Protein AF-A0A3N8R2Y8-F1 (afdb_monomer)

pLDDT: mean 91.25, std 4.77, range [71.31, 97.19]

Sequence (61 aa):
MPKGRITVTFDYDIHPEHYDGCDTPQEMVAMDAAGYDQQPDMLLEAIASSSYTVTGTVVEE

Solvent-accessible surface area (backbone atoms only — not comparable to full-atom values): 3950 Å² total; per-residue (Å²): 130,88,44,75,47,75,50,78,47,74,59,68,87,84,62,71,93,77,40,91,93,48,92,46,72,69,49,44,54,50,49,51,58,57,38,38,80,77,44,44,67,61,51,47,62,72,46,63,88,37,55,69,49,79,49,76,46,80,45,82,135

Structure (mmCIF, N/CA/C/O backbone):
data_AF-A0A3N8R2Y8-F1
#
_entry.id   AF-A0A3N8R2Y8-F1
#
loop_
_atom_site.group_PDB
_atom_site.id
_atom_site.type_symbol
_atom_site.label_atom_id
_atom_site.label_alt_id
_atom_site.label_comp_id
_atom_site.label_asym_id
_atom_site.label_entity_id
_atom_site.label_seq_id
_atom_site.pdbx_PDB_ins_code
_atom_site.Cartn_x
_atom_site.Cartn_y
_atom_site.Cartn_z
_atom_site.occupancy
_atom_site.B_iso_or_equiv
_atom_site.auth_seq_id
_atom_site.auth_comp_id
_atom_site.auth_asym_id
_atom_site.auth_atom_id
_atom_site.pdbx_PDB_model_num
ATOM 1 N N . MET A 1 1 ? -25.794 -5.084 13.620 1.00 79.31 1 MET A N 1
ATOM 2 C CA . MET A 1 1 ? -24.470 -5.514 14.134 1.00 79.31 1 MET A CA 1
ATOM 3 C C . MET A 1 1 ? -23.502 -4.364 13.896 1.00 79.31 1 MET A C 1
ATOM 5 O O . MET A 1 1 ? -23.642 -3.759 12.838 1.00 79.31 1 MET A O 1
ATOM 9 N N . PRO A 1 2 ? -22.590 -4.024 14.827 1.00 84.00 2 PRO A N 1
ATOM 10 C CA . PRO A 1 2 ? -21.633 -2.937 14.607 1.00 84.00 2 PRO A CA 1
ATOM 11 C C . PRO A 1 2 ? -20.738 -3.256 13.403 1.00 84.00 2 PRO A C 1
ATOM 13 O O . PRO A 1 2 ? -20.340 -4.408 13.217 1.00 84.00 2 PRO A O 1
ATOM 16 N N . LYS A 1 3 ? -20.447 -2.249 12.575 1.00 92.94 3 LYS A N 1
ATOM 17 C CA . LYS A 1 3 ? -19.523 -2.374 11.441 1.00 92.94 3 LYS A CA 1
ATOM 18 C C . LYS A 1 3 ? -18.145 -1.878 11.872 1.00 92.94 3 LYS A C 1
ATOM 20 O O . LYS A 1 3 ? -18.033 -0.967 12.685 1.00 92.94 3 LYS A O 1
ATOM 25 N N . GLY A 1 4 ? -17.093 -2.485 11.339 1.00 94.75 4 GLY A N 1
ATOM 26 C CA . GLY A 1 4 ? -15.716 -2.034 11.528 1.00 94.75 4 GLY A CA 1
ATOM 27 C C . GLY A 1 4 ? -15.109 -1.630 10.193 1.00 94.75 4 GLY A C 1
ATOM 28 O O . GLY A 1 4 ? -15.457 -2.196 9.157 1.00 94.75 4 GLY A O 1
ATOM 29 N N . ARG A 1 5 ? -14.196 -0.664 10.215 1.00 96.38 5 ARG A N 1
ATOM 30 C CA . ARG A 1 5 ? -13.323 -0.324 9.092 1.00 96.38 5 ARG A CA 1
ATOM 31 C C . ARG A 1 5 ? -11.880 -0.473 9.546 1.00 96.38 5 ARG A C 1
ATOM 33 O O . ARG A 1 5 ? -11.526 0.025 10.609 1.00 96.38 5 ARG A O 1
ATOM 40 N N . ILE A 1 6 ? -11.062 -1.132 8.732 1.00 96.75 6 ILE A N 1
ATOM 41 C CA . ILE A 1 6 ? -9.611 -1.194 8.908 1.00 96.75 6 ILE A CA 1
ATOM 42 C C . ILE A 1 6 ? -8.975 -0.594 7.660 1.00 96.75 6 ILE A C 1
ATOM 44 O O . ILE A 1 6 ? -9.408 -0.893 6.548 1.00 96.75 6 ILE A O 1
ATOM 48 N N . THR A 1 7 ? -7.960 0.239 7.859 1.00 94.69 7 THR A N 1
ATOM 49 C CA . THR A 1 7 ? -7.085 0.730 6.796 1.00 94.69 7 THR A CA 1
ATOM 50 C C . THR A 1 7 ? -5.680 0.222 7.075 1.00 94.69 7 THR A C 1
ATOM 52 O O . THR A 1 7 ? -5.152 0.435 8.170 1.00 94.69 7 THR A O 1
ATOM 55 N N . VAL A 1 8 ? -5.089 -0.436 6.081 1.00 92.38 8 VAL A N 1
ATOM 56 C CA . VAL A 1 8 ? -3.680 -0.831 6.079 1.00 92.38 8 VAL A CA 1
ATOM 57 C C . VAL A 1 8 ? -2.968 0.031 5.047 1.00 92.38 8 VAL A C 1
ATOM 59 O O . VAL A 1 8 ? -3.385 0.073 3.892 1.00 92.38 8 VAL A O 1
ATOM 62 N N . THR A 1 9 ? -1.922 0.729 5.471 1.00 92.75 9 THR A N 1
ATOM 63 C CA . THR A 1 9 ? -1.075 1.549 4.601 1.00 92.75 9 THR A CA 1
ATOM 64 C C . THR A 1 9 ? 0.306 0.922 4.553 1.00 92.75 9 THR A C 1
ATOM 66 O O . THR A 1 9 ? 0.877 0.678 5.613 1.00 92.75 9 THR A O 1
ATOM 69 N N . PHE A 1 10 ? 0.830 0.684 3.353 1.00 92.19 10 PHE A N 1
ATOM 70 C CA . PHE A 1 10 ? 2.185 0.186 3.130 1.00 92.19 10 PHE A CA 1
ATOM 71 C C . PHE A 1 10 ? 3.059 1.317 2.592 1.00 92.19 10 PHE A C 1
ATOM 73 O O . PHE A 1 10 ? 2.678 1.975 1.626 1.00 92.19 10 PHE A O 1
ATOM 80 N N . ASP A 1 11 ? 4.230 1.496 3.194 1.00 91.75 11 ASP A N 1
ATOM 81 C CA . ASP A 1 11 ? 5.310 2.315 2.653 1.00 91.75 11 ASP A CA 1
ATOM 82 C C . ASP A 1 11 ? 6.350 1.350 2.078 1.00 91.75 11 ASP A C 1
ATOM 84 O O . ASP A 1 11 ? 7.029 0.653 2.837 1.00 91.75 11 ASP A O 1
ATOM 88 N N . TYR A 1 12 ? 6.423 1.258 0.751 1.00 93.25 12 TYR A N 1
ATOM 89 C CA . TYR A 1 12 ? 7.262 0.300 0.030 1.00 93.25 12 TYR A CA 1
ATOM 90 C C . TYR A 1 12 ? 8.175 1.004 -0.975 1.00 93.25 12 TYR A C 1
ATOM 92 O O . TYR A 1 12 ? 7.895 2.118 -1.422 1.00 93.25 12 TYR A O 1
ATOM 100 N N . ASP A 1 13 ? 9.274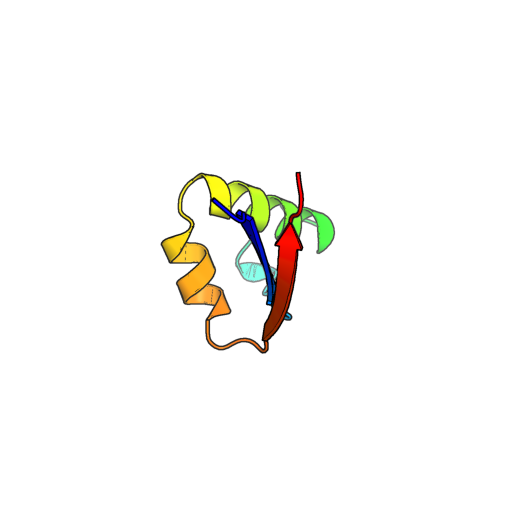 0.338 -1.324 1.00 92.75 13 ASP A N 1
ATOM 101 C CA . ASP A 1 13 ? 10.200 0.823 -2.338 1.00 92.75 13 ASP A CA 1
ATOM 102 C C . ASP A 1 13 ? 9.655 0.510 -3.735 1.00 92.75 13 ASP A C 1
ATOM 104 O O . ASP A 1 13 ? 9.304 -0.629 -4.052 1.00 92.75 13 ASP A O 1
ATOM 108 N N . ILE A 1 14 ? 9.594 1.531 -4.587 1.00 91.94 14 ILE A N 1
ATOM 109 C CA . ILE A 1 14 ? 9.237 1.370 -5.996 1.00 91.94 14 ILE A CA 1
ATOM 110 C C . ILE A 1 14 ? 10.516 1.070 -6.774 1.00 91.94 14 ILE A C 1
ATOM 112 O O . ILE A 1 14 ? 11.493 1.813 -6.681 1.00 91.94 14 ILE A O 1
ATOM 116 N N . HIS A 1 15 ? 10.469 0.005 -7.568 1.00 91.38 15 HIS A N 1
ATOM 117 C CA . HIS A 1 15 ? 11.538 -0.449 -8.456 1.00 91.38 15 HIS A CA 1
ATOM 118 C C . HIS A 1 15 ? 11.142 -0.167 -9.915 1.00 91.38 15 HIS A C 1
ATOM 120 O O . HIS A 1 15 ? 10.456 -1.002 -10.510 1.00 91.38 15 HIS A O 1
ATOM 126 N N . PRO A 1 16 ? 11.496 1.001 -10.496 1.00 93.81 16 PRO A N 1
ATOM 127 C CA . PRO A 1 16 ? 11.043 1.425 -11.826 1.00 93.81 16 PRO A CA 1
ATOM 128 C C . PRO A 1 16 ? 11.273 0.398 -12.937 1.00 93.81 16 PRO A C 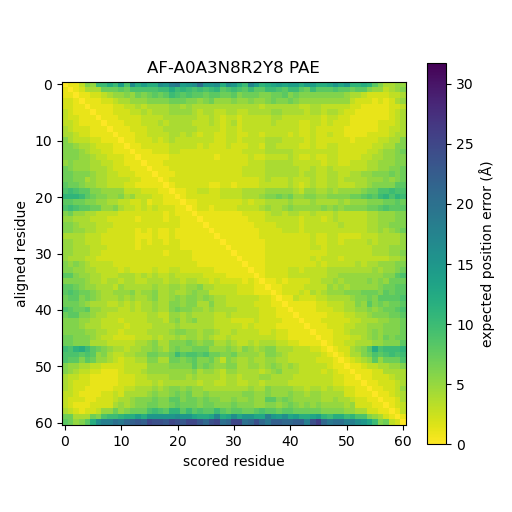1
ATOM 130 O O . PRO A 1 16 ? 10.492 0.320 -13.878 1.00 93.81 16 PRO A O 1
ATOM 133 N N . GLU A 1 17 ? 12.317 -0.419 -12.811 1.00 93.81 17 GLU A N 1
ATOM 134 C CA . GLU A 1 17 ? 12.667 -1.498 -13.733 1.00 93.81 17 GLU A CA 1
ATOM 135 C C . GLU A 1 17 ? 11.590 -2.587 -13.884 1.00 93.81 17 GLU A C 1
ATOM 137 O O . GLU A 1 17 ? 11.676 -3.393 -14.807 1.00 93.81 17 GLU A O 1
ATOM 142 N N . HIS A 1 18 ? 10.588 -2.627 -13.002 1.00 90.38 18 HIS A N 1
ATOM 143 C CA . HIS A 1 18 ? 9.484 -3.589 -13.051 1.00 90.38 18 HIS A CA 1
ATOM 144 C C . HIS A 1 18 ? 8.219 -3.048 -13.739 1.00 90.38 18 HIS A C 1
ATOM 146 O O . HIS A 1 18 ? 7.255 -3.796 -13.896 1.00 90.38 18 HIS A O 1
ATOM 152 N N . TYR A 1 19 ? 8.206 -1.777 -14.158 1.00 92.12 19 TYR A N 1
ATOM 153 C CA . TYR A 1 19 ? 7.007 -1.096 -14.654 1.00 92.12 19 TYR A CA 1
ATOM 154 C C . TYR A 1 19 ? 7.184 -0.633 -16.103 1.00 92.12 19 TYR A C 1
ATOM 156 O O . TYR A 1 19 ? 7.465 0.536 -16.381 1.00 92.12 19 TYR A O 1
ATOM 164 N N . ASP A 1 20 ? 6.997 -1.562 -17.042 1.00 93.38 20 ASP A N 1
ATOM 165 C CA . ASP A 1 20 ? 7.071 -1.270 -18.475 1.00 93.38 20 ASP A CA 1
ATOM 166 C C . ASP A 1 20 ? 6.017 -0.228 -18.888 1.00 93.38 20 ASP A C 1
ATOM 168 O O . ASP A 1 20 ? 4.809 -0.455 -18.793 1.00 93.38 20 ASP A O 1
ATOM 172 N N . GLY A 1 21 ? 6.484 0.911 -19.406 1.00 93.19 21 GLY A N 1
ATOM 173 C CA . GLY A 1 21 ? 5.622 1.983 -19.911 1.00 93.19 21 GLY A CA 1
ATOM 174 C C . GLY A 1 21 ? 5.132 2.983 -18.860 1.00 93.19 21 GLY A C 1
ATOM 175 O O . GLY A 1 21 ? 4.281 3.805 -19.191 1.00 93.19 21 GLY A O 1
ATOM 176 N N . CYS A 1 22 ? 5.661 2.938 -17.634 1.00 95.88 22 CYS A N 1
ATOM 177 C CA . CYS A 1 22 ? 5.451 3.975 -16.622 1.00 95.88 22 CYS A CA 1
ATOM 178 C C . CYS A 1 22 ? 6.664 4.914 -16.563 1.00 95.88 22 CYS A C 1
ATOM 180 O O . CYS A 1 22 ? 7.781 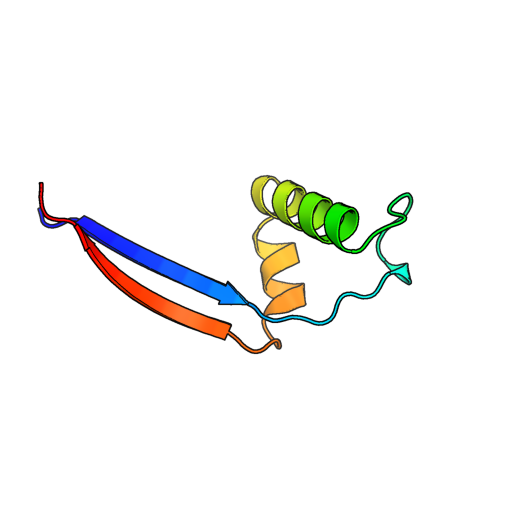4.469 -16.301 1.00 95.88 22 CYS A O 1
ATOM 182 N N . ASP A 1 23 ? 6.444 6.219 -16.729 1.00 95.62 23 ASP A N 1
ATOM 183 C CA . ASP A 1 23 ? 7.505 7.233 -16.689 1.00 95.62 23 ASP A CA 1
ATOM 184 C C . ASP A 1 23 ? 7.615 7.900 -15.307 1.00 95.62 23 ASP A C 1
ATOM 186 O O . ASP A 1 23 ? 8.632 8.518 -14.975 1.00 95.62 23 ASP A O 1
ATOM 190 N N . THR A 1 24 ? 6.568 7.792 -14.482 1.00 97.00 24 THR A N 1
ATOM 191 C CA . THR A 1 24 ? 6.481 8.459 -13.178 1.00 97.00 24 THR A CA 1
ATOM 192 C C . THR A 1 24 ? 6.123 7.502 -12.035 1.00 97.00 24 THR A C 1
ATOM 194 O O . THR A 1 24 ? 5.381 6.540 -12.243 1.00 97.00 24 THR A O 1
ATOM 197 N N . PRO A 1 25 ? 6.553 7.786 -10.786 1.00 95.38 25 PRO A N 1
ATOM 198 C CA . PRO A 1 25 ? 6.122 7.015 -9.618 1.00 95.38 25 PRO A CA 1
ATOM 199 C C . PRO A 1 25 ? 4.597 6.974 -9.449 1.00 95.38 25 PRO A C 1
ATOM 201 O O . PRO A 1 25 ? 4.051 5.980 -8.987 1.00 95.38 25 PRO A O 1
ATOM 204 N N . GLN A 1 26 ? 3.891 8.038 -9.843 1.00 96.00 26 GLN A N 1
ATOM 205 C CA . GLN A 1 26 ? 2.430 8.096 -9.791 1.00 96.00 26 GLN A CA 1
ATOM 206 C C . GLN A 1 26 ? 1.778 7.075 -10.731 1.00 96.00 26 GLN A C 1
ATOM 208 O O . GLN A 1 26 ? 0.777 6.469 -10.357 1.00 96.00 26 GLN A O 1
ATOM 213 N N . GLU A 1 27 ? 2.338 6.867 -11.925 1.00 97.19 27 GLU A N 1
ATOM 214 C CA . GLU A 1 27 ? 1.864 5.845 -12.867 1.00 97.19 27 GLU A CA 1
ATOM 215 C C . GLU A 1 27 ? 2.153 4.431 -12.358 1.00 97.19 27 GLU A C 1
ATOM 217 O O . GLU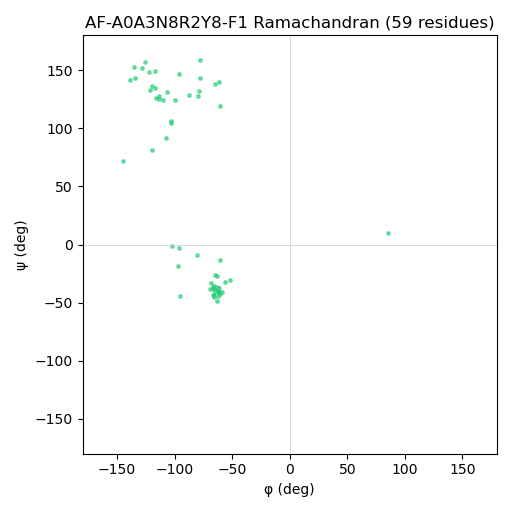 A 1 27 ? 1.293 3.563 -12.478 1.00 97.19 27 GLU A O 1
ATOM 222 N N . MET A 1 28 ? 3.307 4.213 -11.719 1.0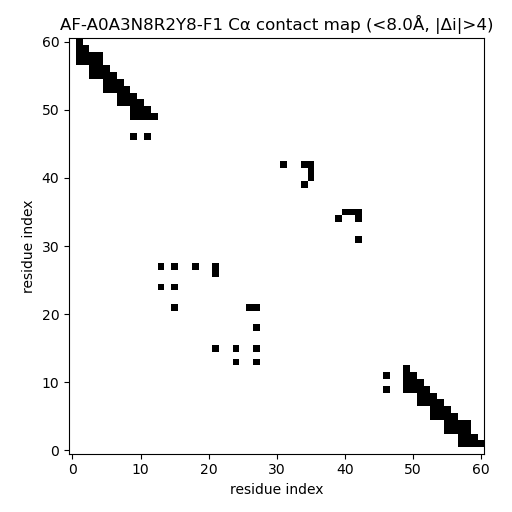0 95.62 28 MET A N 1
ATOM 223 C CA . MET A 1 28 ? 3.666 2.924 -11.106 1.00 95.62 28 MET A CA 1
ATOM 224 C C . MET A 1 28 ? 2.692 2.564 -9.976 1.00 95.62 28 MET A C 1
ATOM 226 O O . MET A 1 28 ? 2.075 1.506 -10.010 1.00 95.62 28 MET A O 1
ATOM 230 N N . VAL A 1 29 ? 2.427 3.502 -9.058 1.00 94.44 29 VAL A N 1
ATOM 231 C CA . VAL A 1 29 ? 1.439 3.309 -7.980 1.00 94.44 29 VAL A CA 1
ATOM 232 C C . VAL A 1 29 ? 0.028 3.086 -8.537 1.00 94.44 29 VAL A C 1
ATOM 234 O O . VAL A 1 29 ? -0.737 2.290 -7.993 1.00 94.44 29 VAL A O 1
ATOM 237 N N . ALA A 1 30 ? -0.347 3.778 -9.617 1.00 93.56 30 ALA A N 1
ATOM 238 C CA . ALA A 1 30 ? -1.637 3.560 -10.269 1.00 93.56 30 ALA A CA 1
ATOM 239 C C . ALA A 1 30 ? -1.730 2.164 -10.910 1.00 93.56 30 ALA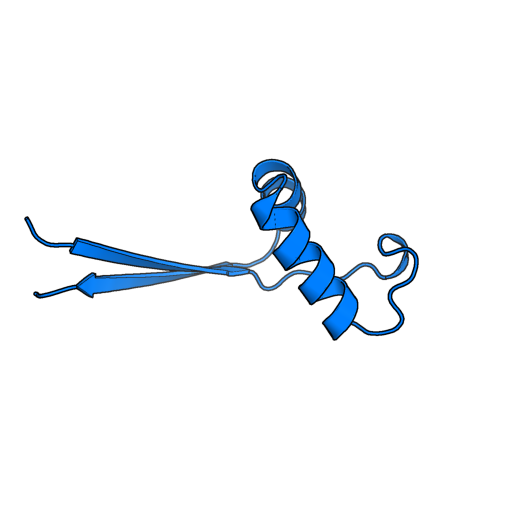 A C 1
ATOM 241 O O . ALA A 1 30 ? -2.792 1.541 -10.854 1.00 93.56 30 ALA A O 1
ATOM 242 N N . MET A 1 31 ? -0.630 1.664 -11.481 1.00 93.19 31 MET A N 1
ATOM 243 C CA . MET A 1 31 ? -0.536 0.304 -12.009 1.00 93.19 31 MET A CA 1
ATOM 244 C C . MET A 1 31 ? -0.646 -0.735 -10.890 1.00 93.19 31 MET A C 1
ATOM 246 O O . MET A 1 31 ? -1.412 -1.682 -11.044 1.00 93.19 31 MET A O 1
ATOM 250 N N . ASP A 1 32 ? 0.015 -0.526 -9.749 1.00 92.25 32 ASP A N 1
ATOM 251 C CA . ASP A 1 32 ? -0.112 -1.398 -8.576 1.00 92.25 32 ASP A CA 1
ATOM 252 C C . ASP A 1 32 ? -1.540 -1.415 -8.031 1.00 92.25 32 ASP A C 1
ATOM 254 O O . ASP A 1 32 ? -2.096 -2.480 -7.769 1.00 92.25 32 ASP A O 1
ATOM 258 N N . ALA A 1 33 ? -2.186 -0.251 -7.923 1.00 90.88 33 ALA A N 1
ATOM 259 C CA . ALA A 1 33 ? -3.580 -0.163 -7.495 1.00 90.88 33 ALA A CA 1
ATOM 260 C C . ALA A 1 33 ? -4.521 -0.924 -8.447 1.00 90.88 33 ALA A C 1
ATOM 262 O O . ALA A 1 33 ? -5.397 -1.659 -7.995 1.00 90.88 33 ALA A O 1
ATOM 263 N N . ALA A 1 34 ? -4.315 -0.801 -9.762 1.00 90.19 34 ALA A N 1
ATOM 264 C CA . ALA A 1 34 ? -5.067 -1.570 -10.754 1.00 90.19 34 ALA A CA 1
ATOM 265 C C . ALA A 1 34 ? -4.735 -3.074 -10.711 1.00 90.19 34 ALA A C 1
ATOM 267 O O . ALA A 1 34 ? -5.602 -3.910 -10.975 1.00 90.19 34 ALA A O 1
ATOM 268 N N . GLY A 1 35 ? -3.490 -3.419 -10.377 1.00 86.81 35 GLY A N 1
ATOM 269 C CA . GLY A 1 35 ? -3.024 -4.784 -10.166 1.00 86.81 35 GLY A CA 1
ATOM 270 C C . GLY A 1 35 ? -3.664 -5.428 -8.940 1.00 86.81 35 GLY A C 1
ATOM 271 O O . GLY A 1 35 ? -4.060 -6.588 -9.015 1.00 86.81 35 GLY A O 1
ATOM 272 N N . TYR A 1 36 ? -3.862 -4.675 -7.856 1.00 88.31 36 TYR A N 1
ATOM 273 C CA . TYR A 1 36 ? -4.534 -5.152 -6.648 1.00 88.31 36 TYR A CA 1
ATOM 274 C C . TYR A 1 36 ? -5.966 -5.627 -6.922 1.00 88.31 36 TYR A C 1
ATOM 276 O O . TYR A 1 36 ? -6.368 -6.674 -6.423 1.00 88.31 36 TYR A O 1
ATOM 284 N N . ASP A 1 37 ? -6.720 -4.913 -7.763 1.00 87.50 37 ASP A N 1
ATOM 285 C CA . ASP A 1 37 ? -8.085 -5.310 -8.137 1.00 87.50 37 ASP A CA 1
ATOM 286 C C . ASP A 1 37 ? -8.125 -6.627 -8.936 1.00 87.50 37 ASP A C 1
ATOM 288 O O . ASP A 1 37 ? -9.131 -7.339 -8.921 1.00 87.50 37 ASP A O 1
ATOM 292 N N . GLN A 1 38 ? -7.040 -6.964 -9.641 1.00 88.81 38 GLN A N 1
ATOM 293 C CA . GLN A 1 38 ? -6.954 -8.156 -10.488 1.00 88.81 38 GLN A CA 1
ATOM 294 C C . GLN A 1 38 ? -6.317 -9.349 -9.764 1.00 88.81 38 GLN A C 1
ATOM 296 O O . GLN A 1 38 ? -6.796 -10.476 -9.896 1.00 88.81 38 GLN A O 1
ATOM 301 N N . GLN A 1 39 ? -5.219 -9.112 -9.042 1.00 89.62 39 GLN A N 1
ATOM 302 C CA . GLN A 1 39 ? -4.374 -10.111 -8.383 1.00 89.62 39 GLN A CA 1
ATOM 303 C C . GLN A 1 39 ? -3.824 -9.553 -7.055 1.00 89.62 39 GLN A C 1
ATOM 305 O O . GLN A 1 39 ? -2.629 -9.260 -6.944 1.00 89.62 39 GLN A O 1
ATOM 310 N N . PRO A 1 40 ? -4.677 -9.413 -6.025 1.00 87.75 40 PRO A N 1
ATOM 311 C CA . PRO A 1 40 ? -4.292 -8.783 -4.764 1.00 87.75 40 PRO A CA 1
ATOM 312 C C . PRO A 1 40 ? -3.183 -9.549 -4.036 1.00 87.75 40 PRO A C 1
ATOM 314 O O . PRO A 1 40 ? -2.299 -8.926 -3.454 1.00 87.75 40 PRO A O 1
ATOM 317 N N . ASP A 1 41 ? -3.192 -10.883 -4.105 1.00 90.56 41 ASP A N 1
ATOM 318 C CA . ASP A 1 41 ? -2.206 -11.727 -3.422 1.00 90.56 41 ASP A CA 1
ATOM 319 C C . ASP A 1 41 ? -0.784 -11.473 -3.937 1.00 90.56 41 ASP A C 1
ATOM 321 O O . ASP A 1 41 ? 0.146 -11.374 -3.145 1.00 90.56 41 ASP A O 1
ATOM 325 N N . MET A 1 42 ? -0.621 -11.281 -5.249 1.00 85.69 42 MET A N 1
ATOM 326 C CA . MET A 1 42 ? 0.688 -11.037 -5.858 1.00 85.69 42 MET A CA 1
ATOM 327 C C . MET A 1 42 ? 1.278 -9.693 -5.415 1.00 85.69 42 MET A C 1
ATOM 329 O O . MET A 1 42 ? 2.457 -9.623 -5.071 1.00 85.69 42 MET A O 1
ATOM 333 N N . LEU A 1 43 ? 0.461 -8.632 -5.381 1.00 87.75 43 LEU A N 1
ATOM 334 C CA . LEU A 1 43 ? 0.913 -7.332 -4.884 1.00 87.75 43 LEU A CA 1
ATOM 335 C C . LEU A 1 43 ? 1.240 -7.406 -3.391 1.00 87.75 43 LEU A C 1
ATOM 337 O O . LEU A 1 43 ? 2.284 -6.918 -2.966 1.00 87.75 43 LEU A O 1
ATOM 341 N N . LEU A 1 44 ? 0.369 -8.036 -2.596 1.00 88.81 44 LEU A N 1
ATOM 342 C CA . LEU A 1 44 ? 0.580 -8.177 -1.158 1.00 88.81 44 LEU A CA 1
ATOM 343 C C . LEU A 1 44 ? 1.840 -8.981 -0.846 1.00 88.81 44 LEU A C 1
ATOM 345 O O . LEU A 1 44 ? 2.575 -8.578 0.044 1.00 88.81 44 LEU A O 1
ATOM 349 N N . GLU A 1 45 ? 2.133 -10.061 -1.573 1.00 89.00 45 GLU A N 1
ATOM 350 C CA . GLU A 1 45 ? 3.390 -10.803 -1.428 1.00 89.00 45 GLU A CA 1
ATOM 351 C C . GLU A 1 45 ? 4.611 -9.931 -1.748 1.00 89.00 45 GLU A C 1
ATOM 353 O O . GLU A 1 45 ? 5.600 -9.981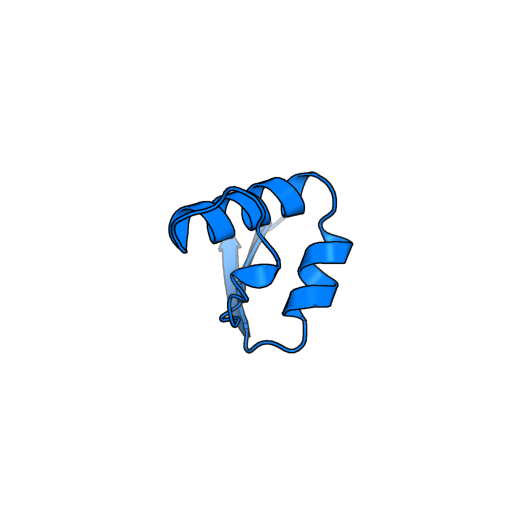 -1.015 1.00 89.00 45 GLU A O 1
ATOM 358 N N . ALA A 1 46 ? 4.531 -9.096 -2.790 1.00 85.38 46 ALA A N 1
ATOM 359 C CA . ALA A 1 46 ? 5.616 -8.198 -3.180 1.00 85.38 46 ALA A CA 1
ATOM 360 C C . ALA A 1 46 ? 5.900 -7.107 -2.130 1.00 85.38 46 ALA A C 1
ATOM 362 O O . ALA A 1 46 ? 7.060 -6.763 -1.908 1.00 85.38 46 ALA A O 1
ATOM 363 N N . ILE A 1 47 ? 4.864 -6.591 -1.456 1.00 88.00 47 ILE A N 1
ATOM 364 C CA . ILE A 1 47 ? 4.993 -5.502 -0.467 1.00 88.00 47 ILE A CA 1
ATOM 365 C C . ILE A 1 47 ? 4.933 -5.981 0.993 1.00 88.00 47 ILE A C 1
ATOM 367 O O . ILE A 1 47 ? 5.067 -5.177 1.913 1.00 88.00 47 ILE A O 1
ATOM 371 N N . ALA A 1 48 ? 4.745 -7.279 1.252 1.00 82.69 48 ALA A N 1
ATOM 372 C CA . ALA A 1 48 ? 4.556 -7.817 2.606 1.00 82.69 48 ALA A CA 1
ATOM 373 C C . ALA A 1 48 ? 5.767 -7.606 3.525 1.00 82.69 48 ALA A C 1
ATOM 375 O O . ALA A 1 48 ? 5.608 -7.546 4.746 1.00 82.69 48 ALA A O 1
ATOM 376 N N . SER A 1 49 ? 6.976 -7.513 2.965 1.00 85.19 49 SER A N 1
ATOM 377 C CA . SER A 1 49 ? 8.192 -7.214 3.730 1.00 85.19 49 SER A CA 1
ATOM 378 C C . SER A 1 49 ? 8.376 -5.726 4.033 1.00 85.19 49 SER A C 1
ATOM 380 O O . SER A 1 49 ? 9.278 -5.370 4.792 1.00 85.19 49 SER A O 1
ATOM 382 N N . SER A 1 50 ? 7.558 -4.858 3.440 1.00 90.31 50 SER A N 1
ATOM 383 C CA . SER A 1 50 ? 7.621 -3.413 3.624 1.00 90.31 50 SER A CA 1
ATOM 384 C C . SER A 1 50 ? 6.993 -2.982 4.951 1.00 90.31 50 SER A C 1
ATOM 386 O O . SER A 1 50 ? 6.183 -3.690 5.556 1.00 90.31 50 SER A O 1
ATOM 388 N N . SER A 1 51 ? 7.369 -1.797 5.431 1.00 92.38 51 SER A N 1
ATOM 389 C CA . SER A 1 51 ? 6.750 -1.223 6.625 1.00 92.38 51 SER A CA 1
ATOM 390 C C . SER A 1 51 ? 5.277 -0.912 6.374 1.00 92.38 51 SER A C 1
ATOM 392 O O . SER A 1 51 ? 4.925 -0.363 5.330 1.00 92.38 51 SER A O 1
ATOM 394 N N . TYR A 1 52 ? 4.418 -1.220 7.348 1.00 92.81 52 TYR A N 1
ATOM 395 C CA . TYR A 1 52 ? 2.994 -0.919 7.261 1.00 92.81 52 TYR A CA 1
ATOM 396 C C . TYR A 1 52 ? 2.441 -0.329 8.557 1.00 92.81 52 TYR A C 1
ATOM 398 O O . TYR A 1 52 ? 2.914 -0.611 9.659 1.00 92.81 52 TYR A O 1
ATOM 406 N N . THR A 1 53 ? 1.389 0.471 8.410 1.00 95.19 53 THR A N 1
ATOM 407 C CA . THR A 1 53 ? 0.590 1.013 9.511 1.00 95.19 53 THR A CA 1
ATOM 408 C C . THR A 1 53 ? -0.836 0.484 9.411 1.00 95.19 53 THR A C 1
ATOM 410 O O . THR A 1 53 ? -1.436 0.510 8.338 1.00 95.19 53 THR A O 1
ATOM 413 N N . VAL A 1 54 ? -1.403 0.036 10.536 1.00 94.88 54 VAL A N 1
ATOM 414 C CA . VAL A 1 54 ? -2.800 -0.421 10.623 1.00 94.88 54 VAL A CA 1
ATOM 415 C C . VAL A 1 54 ? -3.594 0.526 11.510 1.00 94.88 54 VAL A C 1
ATOM 417 O O . VAL A 1 54 ? -3.243 0.746 12.668 1.00 94.88 54 VAL A O 1
ATOM 420 N N . THR A 1 55 ? -4.695 1.056 10.983 1.00 96.88 55 THR A N 1
ATOM 421 C CA . THR A 1 55 ? -5.665 1.851 11.749 1.00 96.88 55 THR A CA 1
ATOM 422 C C . THR A 1 55 ? -7.049 1.221 11.662 1.00 96.88 55 THR A C 1
ATOM 424 O O . THR A 1 55 ? -7.387 0.585 10.664 1.00 96.88 55 THR A O 1
ATOM 427 N N . GLY A 1 56 ? -7.853 1.370 12.717 1.00 95.75 56 GLY A N 1
ATOM 428 C CA . GLY A 1 56 ? -9.193 0.794 12.789 1.00 95.75 56 GLY A CA 1
ATOM 429 C C . GLY A 1 56 ? -10.197 1.759 13.403 1.00 95.75 56 GLY A C 1
ATOM 430 O O . GLY A 1 56 ? -9.875 2.478 14.349 1.00 95.75 56 GLY A O 1
ATOM 431 N N . THR A 1 57 ? -11.419 1.769 12.877 1.00 95.69 57 THR A N 1
ATOM 432 C CA . THR A 1 57 ? -12.536 2.557 13.407 1.00 95.69 57 THR A CA 1
ATOM 433 C C . THR A 1 57 ? -13.811 1.723 13.485 1.00 95.69 57 THR A C 1
ATOM 435 O O . THR A 1 57 ? -14.084 0.876 12.631 1.00 95.69 57 THR A O 1
ATOM 438 N N . VAL A 1 58 ? -14.607 1.960 14.531 1.00 94.62 58 VAL A N 1
ATOM 439 C CA . VAL A 1 58 ? -15.988 1.466 14.602 1.00 94.62 58 VAL A CA 1
ATOM 440 C C . VAL A 1 58 ? -16.851 2.387 13.747 1.00 94.62 58 VAL A C 1
ATOM 442 O O . VAL A 1 58 ? -16.742 3.608 13.837 1.00 94.62 58 VAL A O 1
ATOM 445 N N . VAL A 1 59 ? -17.687 1.797 12.902 1.00 91.75 59 VAL A N 1
ATOM 446 C CA . VAL A 1 59 ? -18.653 2.508 12.069 1.00 91.75 59 VAL A CA 1
ATOM 447 C C . VAL A 1 59 ? -20.023 2.334 12.716 1.00 91.75 59 VAL A C 1
ATOM 449 O O . VAL A 1 59 ? -20.611 1.248 12.669 1.00 91.75 59 VAL A O 1
ATOM 452 N N . GLU A 1 60 ? -20.486 3.400 13.361 1.00 81.44 60 GLU A N 1
ATOM 453 C CA . GLU A 1 60 ? -21.850 3.523 13.878 1.00 81.44 60 GLU A CA 1
ATOM 454 C C . GLU A 1 60 ? -22.800 3.865 12.714 1.00 81.44 60 GLU A C 1
ATOM 456 O O . GLU A 1 60 ? -22.389 4.539 11.766 1.00 81.44 60 GLU A O 1
ATOM 461 N N . GLU A 1 61 ? -24.024 3.323 12.737 1.00 71.31 61 GLU A N 1
ATOM 462 C CA . GLU A 1 61 ? -25.050 3.580 11.707 1.00 71.31 61 GLU A CA 1
ATOM 463 C C . GLU A 1 61 ? -25.785 4.903 11.935 1.00 71.31 61 GLU A C 1
ATOM 465 O O . GLU A 1 61 ? -26.093 5.210 13.110 1.00 71.31 61 GLU A O 1
#

Foldseek 3Di:
DKDKDKDKDFDDDDDVVVDPPDPDPVVVVVVLVVVCVVPVPVSCVVRVPTDMDMDMDIDDD

Radius of gyration: 14.62 Å; Cα contacts (8 Å, |Δi|>4): 55; chains: 1; bounding box: 38×20×34 Å

Mean predicted aligned error: 4.09 Å

Organism: NCBI:txid488447

Secondary structure (DSSP, 8-state):
--EEEEEEEEE----GGG-TT--SHHHHHHHHHHHHHH-HHHHHHHHTTSEEEEEEEEE--

Nearest PDB structures (foldseek):
  2od6-assembly2_C  TM=2.895E-01  e=1.200E+00  uncultured marine organism
  2op5-assembly2_D  TM=2.808E-01  e=9.204E+00  uncultured marine organism

=== Feature glossary ===
The record interleaves many kinds of information about one protein. Here is each kind framed as the question it answers.

Q: What does the local fold look like, residue by residue?
A: A 3Di character summarizes, for each residue, the relative orientation of the Cα frame of its nearest spatial neighbor. Because it encodes fold topology rather than chemistry, 3Di alignments detect remote structural similarity that sequence alignment misses.

Q: Which residues are in helices, strands, or loops?
A: Secondary structure is the local, repeating backbone conformation. DSSP classifies it into eight states by reading the hydrogen-bond network: three helix types (H, G, I), two β types (E, B), two non-regular types (T, S), and unstructured coil (-).

Q: How big and how compact is the whole molecule?
A: Three whole-structure scalars: the radius of gyration (RMS distance of Cα from centroid, in Å), the count of Cα–Cα contacts (pairs closer than 8 Å and separated by more than four residues in sequence — i.e. tertiary, not local, contacts), and the bounding-box dimensions. Together they distinguish compact globular folds from extended fibres or disordered chains.

Q: How confident is the AlphaFold model at each residue?
A: For AlphaFold models, the B-factor field carries pLDDT — the model's own estimate of local accuracy on a 0–100 scale. Regions with pLDDT<50 should be treated as essentially unmodeled; they often correspond to intrinsically di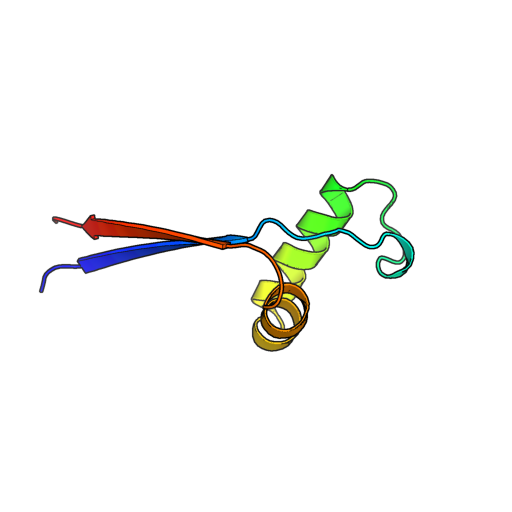sordered segments.

Q: What family and function is it annotated with?
A: Functional annotations link the protein to curated databases. InterPro entries identify conserved domains and families by matching the sequence against member-database signatures (Pfam, PROSITE, CDD, …). Gene Ontology (GO) terms describe molecular function, biological process, and cellular component in a controlled vocabulary. CATH places the structure in a hierarchical fold classification (Class/Architecture/Topology/Homologous-superfamily). The organism is the source species.

Q: What known structures does this most resemble?
A: Nearest PDB neighbors are the top structural matches found by Foldseek when searching this structure against the entire Protein Data Bank. Each hit reports a TM-score (0 to 1; >0.5 almost always implies the same fold) and an E-value. These are *structural* homologs — they may share no detectable sequence similarity.

Q: Which residues are buried vs exposed?
A: Solvent-accessible surface area (SASA) is the area in Å² traced out by the centre of a 1.4 Å probe sphere (a water molecule) rolled over the protein's van der Waals surface (Shrake–Rupley / Lee–Richards construction). Buried residues have near-zero SASA; fully exposed residues can exceed 200 Å². The total SASA scales roughly with the number of surface residues.

Q: What are the backbone torsion angles?
A: φ (phi) and ψ (psi) are the two rotatable backbone dihedrals per re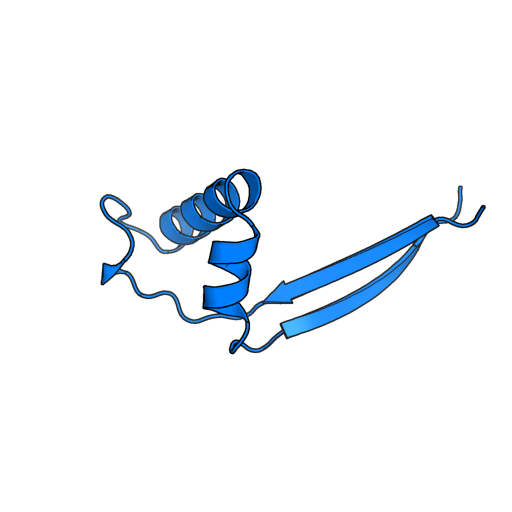sidue: φ is the C(i-1)–N–Cα–C torsion, ψ is the N–Cα–C–N(i+1) torsion, both in degrees on (−180°, 180°]. α-helical residues cluster near (−60°, −45°); β-strand residues near (−120°, +130°). A Ramachandran plot is simply a scatter of (φ, ψ) for every residue.

Q: Are the domains correctly placed relative to each other?
A: Predicted aligned error is AlphaFold's pairwise confidence. Unlike pLDDT (per-residue), PAE is per-residue-pair and captures whether two parts of the structure are correctly placed relative to each other. Units are ångströms of expected positional error.

Q: What if only a Cα trace is available?
A: P-SEA three-state annotation labels each residue as helix, strand, or coil based purely on the geometry of the Cα trace. It serves as a fallback when the full backbone (and thus DSSP) is unavailable.

Q: What is the amino-acid chain?
A: This is the polypeptide sequence — one letter per residue, N-terminus first. Length ranges from a few dozen residues for small domains to over a thousand for large multi-domain proteins.

Q: What do the rendered images show?
A: The six renders are orthographic views along the three Cartesian axes in both directions. Representation (cartoon, sticks, or surface) and color scheme (sequence-rainbow or by-chain) vary across proteins so the training set covers all the common visualization conventions.

Q: What do the diagnostic plots show?
A: Plot images: a contact map (which residues are close in 3D, as an N×N binary image), a Ramachandran scatter (backbone torsion angles, revealing secondary-structure composition at a glance), and — for AlphaFold structures — a PAE heatmap (pairwise prediction confidence).

Q: How mobile is each atom in the crystal?
A: B-factor (Debye–Waller factor) reflects atomic displacement in the crystal lattice. It is an experimental observable (units Å²), not a prediction; low values mean the atom is pinned down, high values mean it moves or is heterogeneous across the crystal.

Q: Where is each backbone atom in 3D?
A: The mmCIF table is the protein's shape written out atom by atom. For each backbone N, Cα, C, and carbonyl O, it records an (x, y, z) coordinate triple in Å plus the residue type, chain letter, and residue number.